Protein AF-A0A2V6TP41-F1 (afdb_monomer_lite)

pLDDT: mean 81.94, std 7.88, range [56.5, 93.38]

Structure (mmCIF, N/CA/C/O backbone):
data_AF-A0A2V6TP41-F1
#
_entry.id   AF-A0A2V6TP41-F1
#
loop_
_atom_site.group_PDB
_atom_site.id
_atom_site.type_symbol
_atom_site.label_atom_id
_atom_site.label_alt_id
_atom_site.label_comp_id
_atom_site.label_asym_id
_atom_site.label_entity_id
_atom_site.label_seq_id
_atom_site.pdbx_PDB_ins_code
_atom_site.Cartn_x
_atom_site.Cartn_y
_atom_site.Cartn_z
_atom_site.occupancy
_atom_site.B_iso_or_equiv
_atom_site.auth_seq_id
_atom_site.auth_comp_id
_atom_site.auth_asym_id
_atom_site.auth_atom_id
_atom_site.pdbx_PDB_model_num
ATOM 1 N N . MET A 1 1 ? 30.977 -27.633 -13.969 1.00 56.50 1 MET A N 1
ATOM 2 C CA . MET A 1 1 ? 29.870 -27.447 -13.010 1.00 56.50 1 MET A CA 1
ATOM 3 C C . MET A 1 1 ? 29.310 -26.076 -13.322 1.00 56.50 1 MET A C 1
ATOM 5 O O . MET A 1 1 ? 29.964 -25.098 -12.986 1.00 56.50 1 MET A O 1
ATOM 9 N N . ASP A 1 2 ? 28.224 -25.998 -14.090 1.00 67.81 2 ASP A N 1
ATOM 10 C CA . ASP A 1 2 ? 27.619 -24.709 -14.430 1.00 67.81 2 ASP A CA 1
ATOM 11 C C . ASP A 1 2 ? 27.155 -24.027 -13.142 1.00 67.81 2 ASP A C 1
ATOM 13 O O . ASP A 1 2 ? 26.421 -24.613 -12.342 1.00 67.81 2 ASP A O 1
ATOM 17 N N . ALA A 1 3 ? 27.659 -22.820 -12.894 1.00 71.12 3 ALA A N 1
ATOM 18 C CA . ALA A 1 3 ? 27.267 -22.040 -11.735 1.00 71.12 3 ALA A CA 1
ATOM 19 C C . ALA A 1 3 ? 25.775 -21.707 -11.861 1.00 71.12 3 ALA A C 1
ATOM 21 O O . ALA A 1 3 ? 25.343 -21.131 -12.859 1.00 71.12 3 ALA A O 1
ATOM 22 N N . ILE A 1 4 ? 24.983 -22.075 -10.854 1.00 74.00 4 ILE A N 1
ATOM 23 C CA . ILE A 1 4 ? 23.577 -21.680 -10.764 1.00 74.00 4 ILE A CA 1
ATOM 24 C C . ILE A 1 4 ? 23.552 -20.159 -10.580 1.00 74.00 4 ILE A C 1
ATOM 26 O O . ILE A 1 4 ? 23.784 -19.646 -9.486 1.00 74.00 4 ILE A O 1
ATOM 30 N N . VAL A 1 5 ? 23.313 -19.430 -11.668 1.00 73.81 5 VAL A N 1
ATOM 31 C CA . VAL A 1 5 ? 23.107 -17.982 -11.634 1.00 73.81 5 VAL A CA 1
ATOM 32 C C . VAL A 1 5 ? 21.679 -17.740 -11.157 1.00 73.81 5 VAL A C 1
ATOM 34 O O . VAL A 1 5 ? 20.716 -17.994 -11.883 1.00 73.81 5 VAL A O 1
ATOM 37 N N . PHE A 1 6 ? 21.532 -17.281 -9.915 1.00 65.94 6 PHE A N 1
ATOM 38 C CA . PHE A 1 6 ? 20.229 -16.899 -9.385 1.00 65.94 6 PHE A CA 1
ATOM 39 C C . PHE A 1 6 ? 19.703 -15.680 -10.153 1.00 65.94 6 PHE A C 1
ATOM 41 O O . PHE A 1 6 ? 20.425 -14.687 -10.286 1.00 65.94 6 PHE A O 1
ATOM 48 N N . PRO A 1 7 ? 18.463 -15.726 -10.670 1.00 70.75 7 PRO A N 1
ATOM 49 C CA . PRO A 1 7 ? 17.875 -14.564 -11.309 1.00 70.75 7 PRO A CA 1
ATOM 50 C C . PRO A 1 7 ? 17.726 -13.431 -10.282 1.00 70.75 7 PRO A C 1
ATOM 52 O O . PRO A 1 7 ? 17.378 -13.695 -9.127 1.00 70.75 7 PRO A O 1
ATOM 55 N N . PRO A 1 8 ? 17.972 -12.173 -10.679 1.00 71.69 8 PRO A N 1
ATOM 56 C CA . PRO A 1 8 ? 17.830 -11.038 -9.781 1.00 71.69 8 PRO A CA 1
ATOM 57 C C . PRO A 1 8 ? 16.376 -10.917 -9.308 1.00 71.69 8 PRO A C 1
ATOM 59 O O . PRO A 1 8 ? 15.440 -10.855 -10.107 1.00 71.69 8 PRO A O 1
ATOM 62 N N . ILE A 1 9 ? 16.190 -10.895 -7.989 1.00 73.69 9 ILE A N 1
ATOM 63 C CA . ILE A 1 9 ? 14.880 -10.753 -7.352 1.00 73.69 9 ILE A CA 1
ATOM 64 C C . ILE A 1 9 ? 14.555 -9.258 -7.296 1.00 73.69 9 ILE A C 1
ATOM 66 O O . ILE A 1 9 ? 15.031 -8.531 -6.426 1.00 73.69 9 ILE A O 1
ATOM 70 N N . ALA A 1 10 ? 13.759 -8.784 -8.253 1.00 76.81 10 ALA A N 1
ATOM 71 C CA . ALA A 1 10 ? 13.305 -7.398 -8.300 1.00 76.81 10 ALA A CA 1
ATOM 72 C C . ALA A 1 10 ? 12.017 -7.236 -7.476 1.00 76.81 10 ALA A C 1
ATOM 74 O O . ALA A 1 10 ? 10.921 -7.498 -7.962 1.00 76.81 10 ALA A O 1
ATOM 75 N N . LEU A 1 11 ? 12.156 -6.809 -6.216 1.00 76.69 11 LEU A N 1
ATOM 76 C CA . LEU A 1 11 ? 11.022 -6.501 -5.324 1.00 76.69 11 LEU A CA 1
ATOM 77 C C . LEU A 1 11 ? 10.460 -5.092 -5.525 1.00 76.69 11 LEU A C 1
ATOM 79 O O . LEU A 1 11 ? 9.337 -4.812 -5.115 1.00 76.69 11 LEU A O 1
ATOM 83 N N . LEU A 1 12 ? 11.237 -4.208 -6.153 1.00 78.56 12 LEU A N 1
ATOM 84 C CA . LEU A 1 12 ? 10.868 -2.812 -6.381 1.00 78.56 12 LEU A CA 1
ATOM 85 C C . LEU A 1 12 ? 9.506 -2.656 -7.085 1.00 78.56 12 LEU A C 1
ATOM 87 O O . LEU A 1 12 ? 8.714 -1.828 -6.631 1.00 78.56 12 LEU A O 1
ATOM 91 N N . PRO A 1 13 ? 9.166 -3.494 -8.085 1.00 79.75 13 PRO A N 1
ATOM 92 C CA . PRO A 1 13 ? 7.868 -3.397 -8.740 1.00 79.75 13 PRO A CA 1
ATOM 93 C C . PRO A 1 13 ? 6.675 -3.806 -7.859 1.00 79.75 13 PRO A C 1
ATOM 95 O O . PRO A 1 13 ? 5.528 -3.413 -8.050 1.00 79.75 13 PRO A O 1
ATOM 98 N N . LEU A 1 14 ? 6.936 -4.610 -6.831 1.00 80.88 14 LEU A N 1
ATOM 99 C CA . LEU A 1 14 ? 5.906 -5.056 -5.898 1.00 80.88 14 LEU A CA 1
ATOM 100 C C . LEU A 1 14 ? 5.703 -4.073 -4.744 1.00 80.88 14 LEU A C 1
ATOM 102 O O . LEU A 1 14 ? 4.769 -4.242 -3.966 1.00 80.88 14 LEU A O 1
ATOM 106 N N . LEU A 1 15 ? 6.530 -3.035 -4.625 1.00 82.38 15 LEU A N 1
ATOM 107 C CA . LEU A 1 15 ? 6.519 -2.093 -3.508 1.00 82.38 15 LEU A CA 1
ATOM 108 C C . LEU A 1 15 ? 5.120 -1.520 -3.186 1.00 82.38 15 LEU A C 1
ATOM 110 O O . LEU A 1 15 ? 4.735 -1.613 -2.020 1.00 82.38 15 LEU A O 1
ATOM 114 N N . PRO A 1 16 ? 4.308 -1.017 -4.142 1.00 82.06 16 PRO A N 1
ATOM 115 C CA . PRO A 1 16 ? 2.965 -0.530 -3.813 1.00 82.06 16 PRO A CA 1
ATOM 116 C C . PRO A 1 16 ? 2.068 -1.636 -3.237 1.00 82.06 16 PRO A C 1
ATOM 118 O O . PRO A 1 16 ? 1.392 -1.420 -2.233 1.00 82.06 16 PRO A O 1
ATOM 121 N N . THR A 1 17 ? 2.121 -2.850 -3.793 1.00 83.56 17 THR A N 1
ATOM 122 C CA . THR A 1 17 ? 1.350 -3.997 -3.276 1.00 83.56 17 THR A CA 1
ATOM 123 C C . THR A 1 17 ? 1.839 -4.467 -1.905 1.00 83.56 17 THR A C 1
ATOM 125 O O . THR A 1 17 ? 1.031 -4.827 -1.052 1.00 83.56 17 THR A O 1
ATOM 128 N N . LEU A 1 18 ? 3.149 -4.401 -1.656 1.00 87.19 18 LEU A N 1
ATOM 129 C CA . LEU A 1 18 ? 3.760 -4.745 -0.375 1.00 87.19 18 LEU A CA 1
ATOM 130 C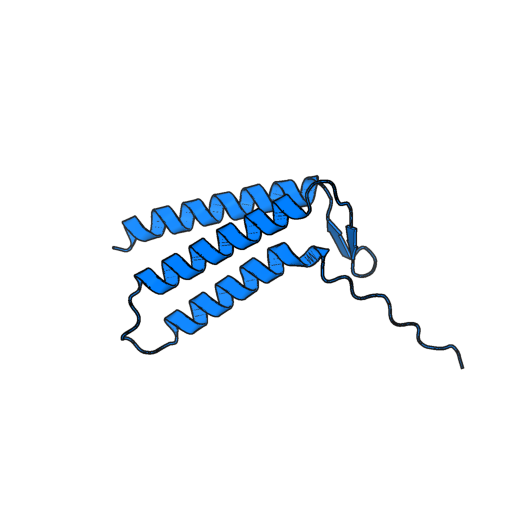 C . LEU A 1 18 ? 3.385 -3.749 0.723 1.00 87.19 18 LEU A C 1
ATOM 132 O O . LEU A 1 18 ? 3.182 -4.165 1.860 1.00 87.19 18 LEU A O 1
ATOM 136 N N . ILE A 1 19 ? 3.245 -2.461 0.394 1.00 87.62 19 ILE A N 1
ATOM 137 C CA . ILE A 1 19 ? 2.758 -1.459 1.349 1.00 87.62 19 ILE A CA 1
ATOM 138 C C . ILE A 1 19 ? 1.315 -1.764 1.749 1.00 87.62 19 ILE A C 1
ATOM 140 O O . ILE A 1 19 ? 1.016 -1.790 2.941 1.00 87.62 19 ILE A O 1
ATOM 144 N N . VAL A 1 20 ? 0.433 -2.043 0.782 1.00 87.00 20 VAL A N 1
ATOM 145 C CA . VAL A 1 20 ? -0.965 -2.404 1.079 1.00 87.00 20 VAL A CA 1
ATOM 146 C C . VAL A 1 20 ? -1.030 -3.683 1.914 1.00 87.00 20 VAL A C 1
ATOM 148 O O . VAL A 1 20 ? -1.760 -3.733 2.901 1.00 87.00 20 VAL A O 1
ATOM 151 N N . LEU A 1 21 ? -0.234 -4.699 1.569 1.00 90.00 21 LEU A N 1
ATOM 152 C CA . LEU A 1 21 ? -0.153 -5.945 2.330 1.00 90.00 21 LEU A CA 1
ATOM 153 C C . LEU A 1 21 ? 0.315 -5.694 3.770 1.00 90.00 21 LEU A C 1
ATOM 155 O O . LEU A 1 21 ? -0.308 -6.177 4.712 1.00 90.00 21 LEU A O 1
ATOM 159 N N . GLY A 1 22 ? 1.385 -4.917 3.948 1.00 89.62 22 GLY A N 1
ATOM 160 C CA . GLY A 1 22 ? 1.898 -4.548 5.264 1.00 89.62 22 GLY A CA 1
ATOM 161 C C . GLY A 1 22 ? 0.867 -3.782 6.090 1.00 89.62 22 GLY A C 1
ATOM 162 O O . GLY A 1 22 ? 0.675 -4.083 7.265 1.00 89.62 22 GLY A O 1
ATOM 163 N N . ALA A 1 23 ? 0.141 -2.853 5.466 1.00 87.50 23 ALA A N 1
ATOM 164 C CA . ALA A 1 23 ? -0.950 -2.133 6.108 1.00 87.50 23 ALA A CA 1
ATOM 165 C C . ALA A 1 23 ? -2.090 -3.068 6.532 1.00 87.50 23 ALA A C 1
ATOM 167 O O . ALA A 1 23 ? -2.557 -2.979 7.663 1.00 87.50 23 ALA A O 1
ATOM 168 N N . ALA A 1 24 ? -2.498 -4.007 5.674 1.00 86.62 24 ALA A N 1
ATOM 169 C CA . ALA A 1 24 ? -3.529 -4.989 5.998 1.00 86.62 24 ALA A CA 1
ATOM 170 C C . ALA A 1 24 ? -3.120 -5.880 7.182 1.00 86.62 24 ALA A C 1
ATOM 172 O O . ALA A 1 24 ? -3.914 -6.096 8.095 1.00 86.62 24 ALA A O 1
ATOM 173 N N . VAL A 1 25 ? -1.866 -6.343 7.210 1.00 89.44 25 VAL A N 1
ATOM 174 C CA . VAL A 1 25 ? -1.321 -7.122 8.333 1.00 89.44 25 VAL A CA 1
ATOM 175 C C . VAL A 1 25 ? -1.294 -6.295 9.619 1.00 89.44 25 VAL A C 1
ATOM 177 O O . VAL A 1 25 ? -1.672 -6.807 10.670 1.00 89.44 25 VAL A O 1
ATOM 180 N N . LEU A 1 26 ? -0.903 -5.017 9.553 1.00 86.88 26 LEU A N 1
ATOM 181 C CA . LEU A 1 26 ? -0.936 -4.118 10.711 1.00 86.88 26 LEU A CA 1
ATOM 182 C C . LEU A 1 26 ? -2.360 -3.917 11.233 1.00 86.88 26 LEU A C 1
ATOM 184 O O . LEU A 1 26 ? -2.580 -3.992 12.437 1.00 86.88 26 LEU A O 1
ATOM 188 N N . VAL A 1 27 ? -3.330 -3.709 10.342 1.00 86.31 27 VAL A N 1
ATOM 189 C CA . VAL A 1 27 ? -4.745 -3.575 10.709 1.00 86.31 27 VAL A CA 1
ATOM 190 C C . VAL A 1 27 ? -5.249 -4.850 11.386 1.00 86.31 27 VAL A C 1
ATOM 192 O O . VAL A 1 27 ? -5.831 -4.763 12.464 1.00 86.31 27 VAL A O 1
ATOM 195 N N . MET A 1 28 ? -4.956 -6.030 10.827 1.00 86.56 28 MET A N 1
ATOM 196 C CA . MET A 1 28 ? -5.316 -7.309 11.453 1.00 86.56 28 MET A CA 1
ATOM 197 C C . MET A 1 28 ? -4.646 -7.497 12.818 1.00 86.56 28 MET A C 1
ATOM 199 O O . MET A 1 28 ? -5.286 -7.968 13.753 1.00 86.56 28 MET A O 1
ATOM 203 N N . ALA A 1 29 ? -3.375 -7.116 12.960 1.00 86.44 29 ALA A N 1
ATOM 204 C CA . ALA A 1 29 ? -2.664 -7.199 14.232 1.00 86.44 29 ALA A CA 1
ATOM 205 C C . ALA A 1 29 ? -3.266 -6.261 15.292 1.00 86.44 29 ALA A C 1
ATOM 207 O O . ALA A 1 29 ? -3.357 -6.637 16.460 1.00 86.44 29 ALA A O 1
ATOM 208 N N . LEU A 1 30 ? -3.709 -5.065 14.888 1.00 84.00 30 LEU A N 1
ATOM 209 C CA . LEU A 1 30 ? -4.407 -4.124 15.765 1.00 84.00 30 LEU A CA 1
ATOM 210 C C . LEU A 1 30 ? -5.792 -4.639 16.171 1.00 84.00 30 LEU A C 1
ATOM 212 O O . LEU A 1 30 ? -6.162 -4.493 17.333 1.00 84.00 30 LEU A O 1
ATOM 216 N N . GLU A 1 31 ? -6.535 -5.271 15.258 1.00 80.19 31 GLU A N 1
ATOM 217 C CA . GLU A 1 31 ? -7.837 -5.876 15.575 1.00 80.19 31 GLU A CA 1
ATOM 218 C C . GLU A 1 31 ? -7.728 -7.133 16.446 1.00 80.19 31 GLU A C 1
ATOM 220 O O . GLU A 1 31 ? -8.587 -7.365 17.296 1.00 80.19 31 GLU A O 1
ATOM 225 N N . LEU A 1 32 ? -6.675 -7.936 16.268 1.00 83.44 32 LEU A N 1
ATOM 226 C CA . LEU A 1 32 ? -6.401 -9.104 17.110 1.00 83.44 32 LEU A CA 1
ATOM 227 C C . LEU A 1 32 ? -5.861 -8.712 18.497 1.00 83.44 32 LEU A C 1
ATOM 229 O O . LEU A 1 32 ? -5.900 -9.511 19.435 1.00 83.44 32 LEU A O 1
ATOM 233 N N . GLY A 1 33 ? -5.337 -7.492 18.620 1.00 76.44 33 GLY A N 1
ATOM 234 C CA . GLY A 1 33 ? -4.771 -6.942 19.840 1.00 76.44 33 GLY A CA 1
ATOM 235 C C . GLY A 1 33 ? -5.781 -6.769 20.986 1.00 76.44 33 GLY A C 1
ATOM 236 O O . GLY A 1 33 ? -6.976 -7.041 20.862 1.00 76.44 33 GLY A O 1
ATOM 237 N N . PRO A 1 34 ? -5.309 -6.321 22.162 1.00 67.81 34 PRO A N 1
ATOM 238 C CA . PRO A 1 34 ? -6.160 -6.150 23.332 1.00 67.81 34 PRO A CA 1
ATOM 239 C C . PRO A 1 34 ? -7.326 -5.191 23.053 1.00 67.81 34 PRO A C 1
ATOM 241 O O . PRO A 1 34 ? -7.148 -4.118 22.481 1.00 67.81 34 PRO A O 1
ATOM 244 N N . ARG A 1 35 ? -8.511 -5.548 23.569 1.00 63.25 35 ARG A N 1
ATOM 245 C CA . ARG A 1 35 ? -9.807 -4.835 23.463 1.00 63.25 35 ARG A CA 1
ATOM 246 C C . ARG A 1 35 ? -9.795 -3.345 23.861 1.00 63.25 35 ARG A C 1
ATOM 248 O O . ARG A 1 35 ? -10.815 -2.680 23.728 1.00 63.25 35 ARG A O 1
ATOM 255 N N . ALA A 1 36 ? -8.677 -2.852 24.393 1.00 64.00 36 ALA A N 1
ATOM 256 C CA . ALA A 1 36 ? -8.453 -1.466 24.783 1.00 64.00 36 ALA A CA 1
ATOM 257 C C . ALA A 1 36 ? -8.008 -0.560 23.618 1.00 64.00 36 ALA A C 1
ATOM 259 O O . ALA A 1 36 ? -7.964 0.656 23.791 1.00 64.00 36 ALA A O 1
ATOM 260 N N . ILE A 1 37 ? -7.662 -1.117 22.451 1.00 65.69 37 ILE A N 1
ATOM 261 C CA . ILE A 1 37 ? -7.292 -0.309 21.285 1.00 65.69 37 ILE A CA 1
ATOM 262 C C . ILE A 1 37 ? -8.564 0.324 20.698 1.00 65.69 37 ILE A C 1
ATOM 264 O O . ILE A 1 37 ? -9.518 -0.397 20.388 1.00 65.69 37 ILE A O 1
ATOM 268 N N . PRO A 1 38 ? -8.613 1.659 20.533 1.00 70.56 38 PRO A N 1
ATOM 269 C CA . PRO A 1 38 ? -9.763 2.307 19.924 1.00 70.56 38 PRO A CA 1
ATOM 270 C C . PRO A 1 38 ? -9.895 1.859 18.466 1.00 70.56 38 PRO A C 1
ATOM 272 O O . PRO A 1 38 ? -8.915 1.848 17.722 1.00 70.56 38 PRO A O 1
ATOM 275 N N . ARG A 1 39 ? -11.121 1.538 18.035 1.00 71.31 39 ARG A N 1
ATOM 276 C CA . ARG A 1 39 ? -11.431 1.161 16.639 1.00 71.31 39 ARG A CA 1
ATOM 277 C C . ARG A 1 39 ? -11.009 2.229 15.623 1.00 71.31 39 ARG A C 1
ATOM 279 O O . ARG A 1 39 ? -10.755 1.923 14.467 1.00 71.31 39 ARG A O 1
ATOM 286 N N . GLU A 1 40 ? -10.883 3.477 16.061 1.00 78.06 40 GLU A N 1
ATOM 287 C CA . GLU A 1 40 ? -10.375 4.577 15.240 1.00 78.06 40 GLU A CA 1
ATOM 288 C C . GLU A 1 40 ? -8.899 4.372 14.837 1.00 78.06 40 GLU A C 1
ATOM 290 O O . GLU A 1 40 ? -8.502 4.781 13.748 1.00 78.06 40 GLU A O 1
ATOM 295 N N . LEU A 1 41 ? -8.087 3.682 15.653 1.00 80.12 41 LEU A N 1
ATOM 296 C CA . LEU A 1 41 ? -6.665 3.461 15.363 1.00 80.12 41 LEU A CA 1
ATOM 297 C C . LEU A 1 41 ? -6.452 2.515 14.173 1.00 80.12 41 LEU A C 1
ATOM 299 O O . LEU A 1 41 ? -5.559 2.747 13.358 1.00 80.12 41 LEU A O 1
ATOM 303 N N . SER A 1 42 ? -7.265 1.459 14.060 1.00 80.19 42 SER A N 1
ATOM 304 C CA . SER A 1 42 ? -7.184 0.516 12.939 1.00 80.19 42 SER A CA 1
ATOM 305 C C . SER A 1 42 ? -7.630 1.173 11.632 1.00 80.19 42 SER A C 1
ATOM 307 O O . SER A 1 42 ? -6.995 0.972 10.598 1.00 80.19 42 SER A O 1
ATOM 309 N N . ALA A 1 43 ? -8.645 2.039 11.685 1.00 82.06 43 ALA A N 1
ATOM 310 C CA . ALA A 1 43 ? -9.074 2.826 10.534 1.00 82.06 43 ALA A CA 1
ATOM 311 C C . ALA A 1 43 ? -7.996 3.826 10.074 1.00 82.06 43 ALA A C 1
ATOM 313 O O . ALA A 1 43 ? -7.694 3.903 8.882 1.00 82.06 43 ALA A O 1
ATOM 314 N N . VAL A 1 44 ? -7.348 4.535 11.008 1.00 86.38 44 VAL A N 1
ATOM 315 C CA . VAL A 1 44 ? -6.224 5.435 10.694 1.00 86.38 44 VAL A CA 1
ATOM 316 C C . VAL A 1 44 ? -5.040 4.662 10.106 1.00 86.38 44 VAL A C 1
ATOM 318 O O . VAL A 1 44 ? -4.442 5.119 9.132 1.00 86.38 44 VAL A O 1
ATOM 321 N N . ALA A 1 45 ? -4.721 3.477 10.638 1.00 86.38 45 ALA A N 1
ATOM 322 C CA . ALA A 1 45 ? -3.654 2.628 10.109 1.00 86.38 45 ALA A CA 1
ATOM 323 C C . ALA A 1 45 ? -3.944 2.155 8.674 1.00 86.38 45 ALA A C 1
ATOM 325 O O . ALA A 1 45 ? -3.060 2.219 7.815 1.00 86.38 45 ALA A O 1
ATOM 326 N N . ALA A 1 46 ? -5.186 1.744 8.392 1.00 85.69 46 ALA A N 1
ATOM 327 C CA . ALA A 1 46 ? -5.619 1.373 7.047 1.00 85.69 46 ALA A CA 1
ATOM 328 C C . ALA A 1 46 ? -5.465 2.548 6.070 1.00 85.69 46 ALA A C 1
ATOM 330 O O . ALA A 1 46 ? -4.890 2.402 4.991 1.00 85.69 46 ALA A O 1
ATOM 331 N N . LEU A 1 47 ? -5.925 3.735 6.472 1.00 87.75 47 LEU A N 1
ATOM 332 C CA . LEU A 1 47 ? -5.877 4.932 5.641 1.00 87.75 47 LEU A CA 1
ATOM 333 C C . LEU A 1 47 ? -4.437 5.396 5.374 1.00 87.75 47 LEU A C 1
ATOM 335 O O . LEU A 1 47 ? -4.091 5.705 4.234 1.00 87.75 47 LEU A O 1
ATOM 339 N N . ALA A 1 48 ? -3.576 5.374 6.394 1.00 89.50 48 ALA A N 1
ATOM 340 C CA . ALA A 1 48 ? -2.155 5.684 6.257 1.00 89.50 48 ALA A CA 1
ATOM 341 C C . ALA A 1 48 ? -1.449 4.717 5.293 1.00 89.50 48 ALA A C 1
ATOM 343 O O . ALA A 1 48 ? -0.662 5.147 4.448 1.00 89.50 48 ALA A O 1
ATOM 344 N N . GLY A 1 49 ? -1.772 3.424 5.370 1.00 86.88 49 GLY A N 1
ATOM 345 C CA . GLY A 1 49 ? -1.267 2.411 4.448 1.00 86.88 49 GLY A CA 1
ATOM 346 C C . GLY A 1 49 ? -1.677 2.651 2.997 1.00 86.88 49 GLY A C 1
ATOM 347 O O . GLY A 1 49 ? -0.840 2.585 2.096 1.00 86.88 49 GLY A O 1
ATOM 348 N N . MET A 1 50 ? -2.946 2.996 2.771 1.00 88.25 50 MET A N 1
ATOM 349 C CA . MET A 1 50 ? -3.461 3.314 1.436 1.00 88.25 50 MET A CA 1
ATOM 350 C C . MET A 1 50 ? -2.790 4.566 0.862 1.00 88.25 50 MET A C 1
ATOM 352 O O . MET A 1 50 ? -2.304 4.543 -0.265 1.00 88.25 50 MET A O 1
ATOM 356 N N . ILE A 1 51 ? -2.656 5.635 1.651 1.00 90.00 51 ILE A N 1
ATOM 357 C CA . ILE A 1 51 ? -1.935 6.842 1.218 1.00 90.00 51 ILE A CA 1
ATOM 358 C C . ILE A 1 51 ? -0.471 6.517 0.891 1.00 90.00 51 ILE A C 1
ATOM 360 O O . ILE A 1 51 ? 0.037 6.951 -0.143 1.00 90.00 51 ILE A O 1
ATOM 364 N N . GLY A 1 52 ? 0.200 5.718 1.726 1.00 88.44 52 GLY A N 1
ATOM 365 C CA . GLY A 1 52 ? 1.577 5.287 1.485 1.00 88.44 52 GLY A CA 1
ATOM 366 C C . GLY A 1 52 ? 1.735 4.506 0.177 1.00 88.44 52 GLY A C 1
ATOM 367 O O . GLY A 1 52 ? 2.657 4.772 -0.595 1.00 88.44 52 GLY A O 1
ATOM 368 N N . ALA A 1 53 ? 0.812 3.587 -0.115 1.00 86.88 53 ALA A N 1
ATOM 369 C CA . ALA A 1 53 ? 0.818 2.817 -1.356 1.00 86.88 53 ALA A CA 1
ATOM 370 C C . ALA A 1 53 ? 0.567 3.702 -2.586 1.00 86.88 53 ALA A C 1
ATOM 372 O O . ALA A 1 53 ? 1.194 3.513 -3.632 1.00 86.88 53 ALA A O 1
ATOM 373 N N . LEU A 1 54 ? -0.301 4.706 -2.455 1.00 86.81 54 LEU A N 1
ATOM 374 C CA . LEU A 1 54 ? -0.597 5.664 -3.516 1.00 86.81 54 LEU A CA 1
ATOM 375 C C . LEU A 1 54 ? 0.625 6.540 -3.824 1.00 86.81 54 LEU A C 1
ATOM 377 O O . LEU A 1 54 ? 1.011 6.667 -4.985 1.00 86.81 54 LEU A O 1
ATOM 381 N N . LEU A 1 55 ? 1.304 7.055 -2.794 1.00 88.44 55 LEU A N 1
ATOM 382 C CA . LEU A 1 55 ? 2.554 7.806 -2.952 1.00 88.44 55 LEU A CA 1
ATOM 383 C C . LEU A 1 55 ? 3.663 6.957 -3.583 1.00 88.44 55 LEU A C 1
ATOM 385 O O . LEU A 1 55 ? 4.361 7.432 -4.475 1.00 88.44 55 LEU A O 1
ATOM 389 N N . ALA A 1 56 ? 3.801 5.694 -3.178 1.00 85.88 56 ALA A N 1
ATOM 390 C CA . ALA A 1 56 ? 4.759 4.775 -3.787 1.00 85.88 56 ALA A CA 1
ATOM 391 C C . ALA A 1 56 ? 4.451 4.498 -5.266 1.00 85.88 56 ALA A C 1
ATOM 393 O O . ALA A 1 56 ? 5.365 4.432 -6.085 1.00 85.88 56 ALA A O 1
ATOM 394 N N . THR A 1 57 ? 3.170 4.378 -5.616 1.00 85.62 57 THR A N 1
ATOM 395 C CA . THR A 1 57 ? 2.724 4.208 -7.006 1.00 85.62 57 THR A CA 1
ATOM 396 C C . THR A 1 57 ? 3.075 5.442 -7.842 1.00 85.62 57 THR A C 1
ATOM 398 O O . THR A 1 57 ? 3.617 5.312 -8.936 1.00 85.62 57 THR A O 1
ATOM 401 N N . LEU A 1 58 ? 2.844 6.645 -7.304 1.00 85.94 58 LEU A N 1
ATOM 402 C CA . LEU A 1 58 ? 3.213 7.905 -7.956 1.00 85.94 58 LEU A CA 1
ATOM 403 C C . LEU A 1 58 ? 4.733 8.081 -8.081 1.00 85.94 58 LEU A C 1
ATOM 405 O O . LEU A 1 58 ? 5.206 8.584 -9.095 1.00 85.94 58 LEU A O 1
ATOM 409 N N . ALA A 1 59 ? 5.509 7.637 -7.092 1.00 85.25 59 ALA A N 1
ATOM 410 C CA . ALA A 1 59 ? 6.970 7.699 -7.138 1.00 85.25 59 ALA A CA 1
ATOM 411 C C . ALA A 1 59 ? 7.568 6.789 -8.225 1.00 85.25 59 ALA A C 1
ATOM 413 O O . ALA A 1 59 ? 8.650 7.069 -8.735 1.00 85.25 59 ALA A O 1
ATOM 414 N N . GLN A 1 60 ? 6.867 5.715 -8.596 1.00 82.88 60 GLN A N 1
ATOM 415 C CA . GLN A 1 60 ? 7.271 4.816 -9.679 1.00 82.88 60 GLN A CA 1
ATOM 416 C C . GLN A 1 60 ? 6.729 5.238 -11.054 1.00 82.88 60 GLN A C 1
ATOM 418 O O . GLN A 1 60 ? 6.981 4.559 -12.052 1.00 82.88 60 GLN A O 1
ATOM 423 N N . TRP A 1 61 ? 6.008 6.358 -11.138 1.00 86.19 61 TRP A N 1
ATOM 424 C CA . TRP A 1 61 ? 5.414 6.831 -12.383 1.00 86.19 61 TRP A CA 1
ATOM 425 C C . TRP A 1 61 ? 6.471 7.143 -13.444 1.00 86.19 61 TRP A C 1
ATOM 427 O O . TRP A 1 61 ? 7.453 7.833 -13.180 1.00 86.19 61 TRP A O 1
ATOM 437 N N . GLY A 1 62 ? 6.279 6.628 -14.661 1.00 79.62 62 GLY A N 1
ATOM 438 C CA . GLY A 1 62 ? 7.259 6.752 -15.742 1.00 79.62 62 GLY A CA 1
ATOM 439 C C . GLY A 1 62 ? 8.396 5.728 -15.693 1.00 79.62 62 GLY A C 1
ATOM 440 O O . GLY A 1 62 ? 9.205 5.691 -16.619 1.00 79.62 62 GLY A O 1
ATOM 441 N N . THR A 1 63 ? 8.449 4.864 -14.674 1.00 78.88 63 THR A N 1
ATOM 442 C CA . THR A 1 63 ? 9.364 3.719 -14.663 1.00 78.88 63 THR A CA 1
ATOM 443 C C . THR A 1 63 ? 8.661 2.490 -15.234 1.00 7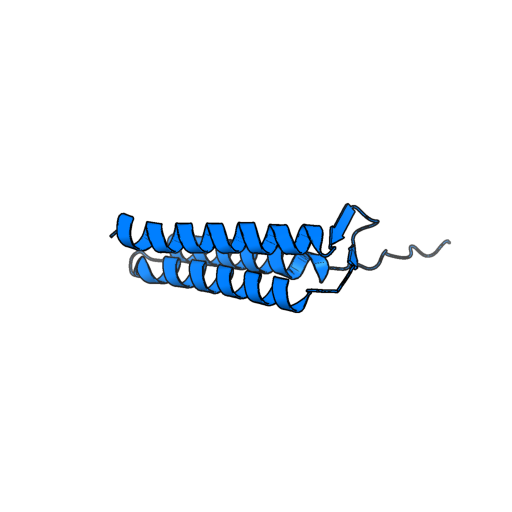8.88 63 THR A C 1
ATOM 445 O O . THR A 1 63 ? 7.545 2.159 -14.847 1.00 78.88 63 THR A O 1
ATOM 448 N N . SER A 1 64 ? 9.307 1.824 -16.193 1.00 75.50 64 SER A N 1
ATOM 449 C CA . SER A 1 64 ? 8.843 0.540 -16.717 1.00 75.50 64 SER A CA 1
ATOM 450 C C . SER A 1 64 ? 9.783 -0.542 -16.212 1.00 75.50 64 SER A C 1
ATOM 452 O O . SER A 1 64 ? 10.942 -0.600 -16.627 1.00 75.50 64 SER A O 1
ATOM 454 N N . GLN A 1 65 ? 9.295 -1.399 -15.320 1.00 77.69 65 GLN A N 1
ATOM 455 C CA . GLN A 1 65 ? 10.082 -2.482 -14.738 1.00 77.69 65 GLN A CA 1
ATOM 456 C C . GLN A 1 65 ? 9.409 -3.835 -14.975 1.00 77.69 65 GLN A C 1
ATOM 458 O O . GLN A 1 65 ? 8.190 -3.979 -14.909 1.00 77.69 65 GLN A O 1
ATOM 463 N N . ARG A 1 66 ? 10.233 -4.843 -15.263 1.00 77.88 66 ARG A N 1
ATOM 464 C CA . ARG A 1 66 ? 9.824 -6.241 -15.416 1.00 77.88 66 ARG A CA 1
ATOM 465 C C . ARG A 1 66 ? 10.522 -7.041 -14.331 1.00 77.88 66 ARG A C 1
ATOM 467 O O . ARG A 1 66 ? 11.738 -6.940 -14.178 1.00 77.88 66 ARG A O 1
ATOM 474 N N . ALA A 1 67 ? 9.760 -7.811 -13.571 1.00 78.56 67 ALA A N 1
ATOM 475 C CA . ALA A 1 67 ? 10.279 -8.654 -12.505 1.00 78.56 67 ALA A CA 1
ATOM 476 C C . ALA A 1 67 ? 9.852 -10.109 -12.702 1.00 78.56 67 ALA A C 1
ATOM 478 O O . ALA A 1 67 ? 8.888 -10.406 -13.408 1.00 78.56 67 ALA A O 1
ATOM 479 N N . PHE A 1 68 ? 10.595 -11.018 -12.062 1.00 75.88 68 PHE A N 1
ATOM 480 C CA . PHE A 1 68 ? 10.284 -12.450 -12.012 1.00 75.88 68 PHE A CA 1
ATOM 481 C C . PHE A 1 68 ? 10.094 -13.094 -13.394 1.00 75.88 68 PHE A C 1
ATOM 483 O O . PHE A 1 68 ? 9.111 -13.788 -13.626 1.00 75.88 68 PHE A O 1
ATOM 490 N N . ARG A 1 69 ? 11.043 -12.875 -14.318 1.00 74.19 69 ARG A N 1
ATOM 491 C CA . ARG A 1 69 ? 11.000 -13.450 -15.680 1.00 74.19 69 ARG A CA 1
ATOM 492 C C . ARG A 1 69 ? 9.686 -13.096 -16.404 1.00 74.19 69 ARG A C 1
ATOM 494 O O . ARG A 1 69 ? 8.982 -13.976 -16.885 1.00 74.19 69 ARG A O 1
ATOM 501 N N . ASP A 1 70 ? 9.358 -11.802 -16.414 1.00 74.62 70 ASP A N 1
ATOM 502 C CA . ASP A 1 70 ? 8.159 -11.225 -17.046 1.00 74.62 70 ASP A CA 1
ATOM 503 C C . ASP A 1 70 ? 6.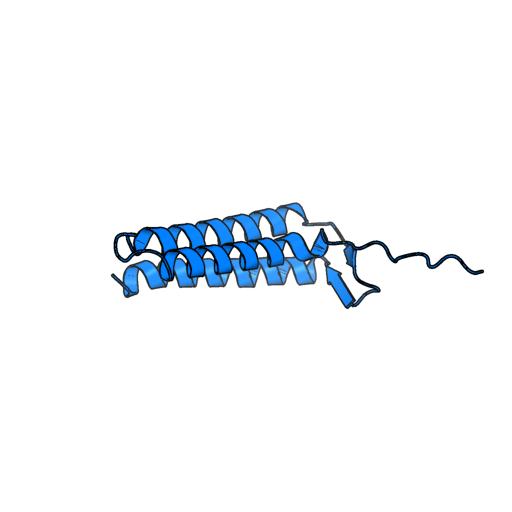810 -11.679 -16.461 1.00 74.62 70 ASP A C 1
ATOM 505 O O . ASP A 1 70 ? 5.765 -11.395 -17.039 1.00 74.62 70 ASP A O 1
ATOM 509 N N . MET A 1 71 ? 6.797 -12.320 -15.287 1.00 77.94 71 MET A N 1
ATOM 510 C CA . MET A 1 71 ? 5.543 -12.600 -14.575 1.00 77.94 71 MET A CA 1
ATOM 511 C C . MET A 1 71 ? 4.872 -11.328 -14.056 1.00 77.94 71 MET A C 1
ATOM 513 O O . MET A 1 71 ? 3.648 -11.265 -13.977 1.00 77.94 71 MET A O 1
ATOM 517 N N . VAL A 1 72 ? 5.670 -10.323 -13.689 1.00 77.44 72 VAL A N 1
ATOM 518 C CA . VAL A 1 72 ? 5.174 -9.032 -13.214 1.00 77.44 72 VAL A CA 1
ATOM 519 C C . VAL A 1 72 ? 5.705 -7.954 -14.141 1.00 77.44 72 VAL A C 1
ATOM 521 O O . VAL A 1 72 ? 6.910 -7.689 -14.183 1.00 77.44 72 VAL A O 1
ATOM 524 N N . VAL A 1 73 ? 4.791 -7.341 -14.884 1.00 82.25 73 VAL A N 1
ATOM 525 C CA . VAL A 1 73 ? 5.069 -6.183 -15.728 1.00 82.25 73 VAL A CA 1
ATOM 526 C C . VAL A 1 73 ? 4.437 -4.978 -15.060 1.00 82.25 73 VAL A C 1
ATOM 528 O O . VAL A 1 73 ? 3.222 -4.922 -14.891 1.00 82.25 73 VAL A O 1
ATOM 531 N N . GLN A 1 74 ? 5.274 -4.024 -14.673 1.00 82.25 74 GLN A N 1
ATOM 532 C CA . GLN A 1 74 ? 4.820 -2.741 -14.176 1.00 82.25 74 GLN A CA 1
ATOM 533 C C . GLN A 1 74 ? 5.155 -1.670 -15.197 1.00 82.25 74 GLN A C 1
ATOM 535 O O . GLN A 1 74 ? 6.314 -1.307 -15.397 1.00 82.25 74 GLN A O 1
ATOM 540 N N . ASP A 1 75 ? 4.107 -1.196 -15.850 1.00 86.19 75 ASP A N 1
ATOM 541 C CA . ASP A 1 75 ? 4.113 -0.092 -16.789 1.00 86.19 75 ASP A CA 1
ATOM 542 C C . ASP A 1 75 ? 3.155 1.008 -16.304 1.00 86.19 75 ASP A C 1
ATOM 544 O O . ASP A 1 75 ? 2.493 0.895 -15.267 1.00 86.19 75 ASP A O 1
ATOM 548 N N . ASN A 1 76 ? 3.061 2.097 -17.066 1.00 86.50 76 ASN A N 1
ATOM 549 C CA . ASN A 1 76 ? 2.159 3.199 -16.730 1.00 86.50 76 ASN A CA 1
ATOM 550 C C . ASN A 1 76 ? 0.680 2.770 -16.712 1.00 86.50 76 ASN A C 1
ATOM 552 O O . ASN A 1 76 ? -0.121 3.388 -16.014 1.00 86.50 76 ASN A O 1
ATOM 556 N N . PHE A 1 77 ? 0.312 1.713 -17.442 1.00 87.50 77 PHE A N 1
ATOM 557 C CA . PHE A 1 77 ? -1.041 1.164 -17.427 1.00 87.50 77 PHE A CA 1
ATOM 558 C C . PHE A 1 77 ? -1.335 0.469 -16.090 1.00 87.50 77 PHE A C 1
ATOM 560 O O . PHE A 1 77 ? -2.305 0.815 -15.419 1.00 87.50 77 PHE A O 1
ATOM 567 N N . ALA A 1 78 ? -0.467 -0.439 -15.641 1.00 87.19 78 ALA A N 1
ATOM 568 C CA . ALA A 1 78 ? -0.582 -1.093 -14.340 1.00 87.19 78 ALA A CA 1
ATOM 569 C C . ALA A 1 78 ? -0.538 -0.081 -13.182 1.00 87.19 78 ALA A C 1
ATOM 571 O O . ALA A 1 78 ? -1.329 -0.169 -12.241 1.00 87.19 78 ALA A O 1
ATOM 572 N N . LEU A 1 79 ? 0.345 0.920 -13.270 1.00 87.12 79 LEU A N 1
ATOM 573 C CA . LEU A 1 79 ? 0.429 2.014 -12.301 1.00 87.12 79 LEU A CA 1
ATOM 574 C C . LEU A 1 79 ? -0.868 2.826 -12.231 1.00 87.12 79 LEU A C 1
ATOM 576 O O . LEU A 1 79 ? -1.336 3.122 -11.133 1.00 87.12 79 LEU A O 1
ATOM 580 N N . PHE A 1 80 ? -1.482 3.145 -13.372 1.00 89.62 80 PHE A N 1
ATOM 581 C CA . PHE A 1 80 ? -2.774 3.830 -13.409 1.00 89.62 80 PHE A CA 1
ATOM 582 C C . PHE A 1 80 ? -3.858 3.032 -12.672 1.00 89.62 80 PHE A C 1
ATOM 584 O O . PHE A 1 80 ? -4.557 3.584 -11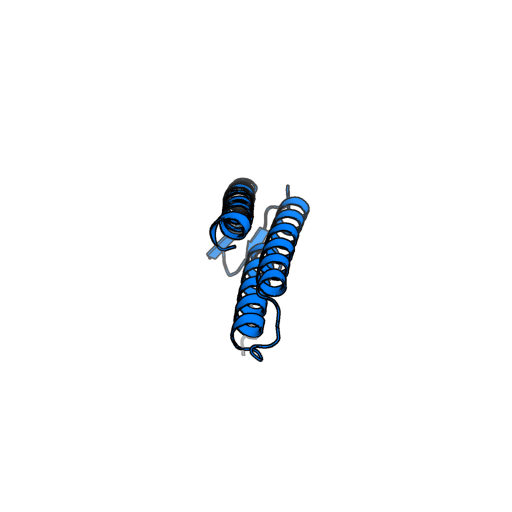.822 1.00 89.62 80 PHE A O 1
ATOM 591 N N . PHE A 1 81 ? -3.964 1.726 -12.932 1.00 90.50 81 PHE A N 1
ATOM 592 C CA . PHE A 1 81 ? -4.929 0.874 -12.232 1.00 90.50 81 PHE A CA 1
ATOM 593 C C . PHE A 1 81 ? -4.652 0.781 -10.732 1.00 90.50 81 PHE A C 1
ATOM 595 O O . PHE A 1 81 ? -5.593 0.848 -9.944 1.00 90.50 81 PHE A O 1
ATOM 602 N N . ASN A 1 82 ? -3.384 0.707 -10.321 1.00 88.88 82 ASN A N 1
ATOM 603 C CA . ASN A 1 82 ? -3.024 0.763 -8.905 1.00 88.88 82 ASN A CA 1
ATOM 604 C C . ASN A 1 82 ? -3.493 2.067 -8.250 1.00 88.88 82 ASN A C 1
ATOM 606 O O . ASN A 1 82 ? -4.053 2.016 -7.156 1.00 88.88 82 ASN A O 1
ATOM 610 N N . VAL A 1 83 ? -3.342 3.218 -8.918 1.00 90.06 83 VAL A N 1
ATOM 611 C CA . VAL A 1 83 ? -3.872 4.497 -8.415 1.00 90.06 83 VAL A CA 1
ATOM 612 C C . VAL A 1 83 ? -5.393 4.439 -8.273 1.00 90.06 83 VAL A C 1
ATOM 614 O O . VAL A 1 83 ? -5.905 4.791 -7.216 1.00 90.06 83 VAL A O 1
ATOM 617 N N . VAL A 1 84 ? -6.119 3.964 -9.291 1.00 93.38 84 VAL A N 1
ATOM 618 C CA . VAL A 1 84 ? -7.593 3.882 -9.259 1.00 93.38 84 VAL A CA 1
ATOM 619 C C . VAL A 1 84 ? -8.077 2.970 -8.130 1.00 93.38 84 VAL A C 1
ATOM 621 O O . VAL A 1 84 ? -8.944 3.361 -7.348 1.00 93.38 84 VAL A O 1
ATOM 624 N N . ILE A 1 85 ? -7.496 1.775 -8.005 1.00 91.19 85 ILE A N 1
ATOM 625 C CA . ILE A 1 85 ? -7.855 0.804 -6.966 1.00 91.19 85 ILE A CA 1
ATOM 626 C C . ILE A 1 85 ? -7.535 1.375 -5.585 1.00 91.19 85 ILE A C 1
ATOM 628 O O . ILE A 1 85 ? -8.401 1.382 -4.711 1.00 91.19 85 ILE A O 1
ATOM 632 N N . CYS A 1 86 ? -6.331 1.914 -5.391 1.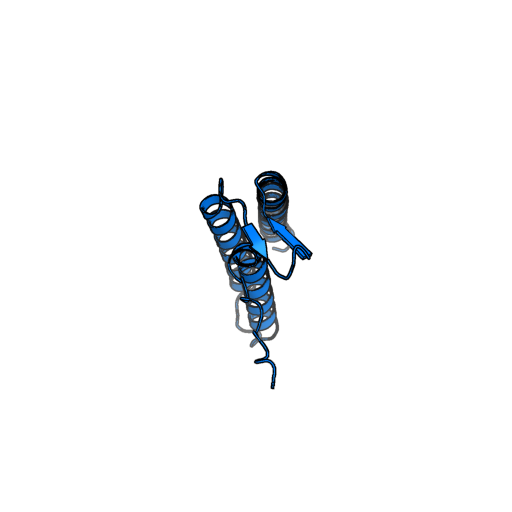00 89.25 86 CYS A N 1
ATOM 633 C CA . CYS A 1 86 ? -5.916 2.470 -4.109 1.00 89.25 86 CYS A CA 1
ATOM 634 C C . CYS A 1 86 ? -6.769 3.684 -3.711 1.00 89.25 86 CYS A C 1
ATOM 636 O O . CYS A 1 86 ? -7.224 3.783 -2.574 1.00 89.25 86 CYS A O 1
ATOM 638 N N . TYR A 1 87 ? -7.083 4.564 -4.660 1.00 91.94 87 TYR A N 1
ATOM 639 C CA . TYR A 1 87 ? -7.965 5.701 -4.424 1.00 91.94 87 TYR A CA 1
ATOM 640 C C . TYR A 1 87 ? -9.388 5.257 -4.058 1.00 91.94 87 TYR A C 1
ATOM 642 O O . TYR A 1 87 ? -9.940 5.715 -3.059 1.00 91.94 87 TYR A O 1
ATOM 650 N N . SER A 1 88 ? -9.964 4.314 -4.812 1.00 93.31 88 SER A N 1
ATOM 651 C CA . SER A 1 88 ? -11.299 3.779 -4.520 1.00 93.31 88 SER A CA 1
ATOM 652 C C . SER A 1 88 ? -11.362 3.111 -3.143 1.00 93.31 88 SER A C 1
ATOM 654 O O . SER A 1 88 ? -12.282 3.380 -2.374 1.00 93.31 88 SER A O 1
ATOM 656 N N . GLY A 1 89 ? -10.350 2.320 -2.776 1.00 90.25 89 GLY A N 1
ATOM 657 C CA . GLY A 1 89 ? -10.276 1.691 -1.462 1.00 90.25 89 GLY A CA 1
ATOM 658 C C . GLY A 1 89 ? -10.122 2.711 -0.330 1.00 90.25 89 GLY A C 1
ATOM 659 O O . GLY A 1 89 ? -10.761 2.559 0.706 1.00 90.25 89 GLY A O 1
ATOM 660 N N . ALA A 1 90 ? -9.350 3.785 -0.530 1.00 89.25 90 ALA A N 1
ATOM 661 C CA . ALA A 1 90 ? -9.231 4.861 0.454 1.00 89.25 90 ALA A CA 1
ATOM 662 C C . ALA A 1 90 ? -10.577 5.569 0.690 1.00 89.25 90 ALA A C 1
ATOM 664 O O . ALA A 1 90 ? -10.947 5.819 1.837 1.00 89.25 90 ALA A O 1
ATOM 665 N N . LEU A 1 91 ? -11.341 5.832 -0.377 1.00 91.75 91 LEU A N 1
ATOM 666 C CA . LEU A 1 91 ? -12.695 6.383 -0.268 1.00 91.75 91 LEU A CA 1
ATOM 667 C C . LEU A 1 91 ? -13.648 5.431 0.464 1.00 91.75 91 LEU A C 1
ATOM 669 O O . LEU A 1 91 ? -14.401 5.873 1.326 1.00 91.75 91 LEU A O 1
ATOM 673 N N . VAL A 1 92 ? -13.598 4.129 0.168 1.00 91.38 92 VAL A N 1
ATOM 674 C CA . VAL A 1 92 ? -14.411 3.118 0.865 1.00 91.38 92 VAL A CA 1
ATOM 675 C C . VAL A 1 92 ? -14.088 3.083 2.359 1.00 91.38 92 VAL A C 1
ATOM 677 O O . VAL A 1 92 ? -15.010 3.021 3.171 1.00 91.38 92 VAL A O 1
ATOM 680 N N . VAL A 1 93 ? -12.809 3.168 2.739 1.00 87.50 93 VAL A N 1
ATOM 681 C CA . VAL A 1 93 ? -12.399 3.236 4.152 1.00 87.50 93 VAL A CA 1
ATOM 682 C C . VAL A 1 93 ? -12.951 4.499 4.813 1.00 87.50 93 VAL A C 1
ATOM 684 O O . VAL A 1 93 ? -13.555 4.395 5.877 1.00 87.50 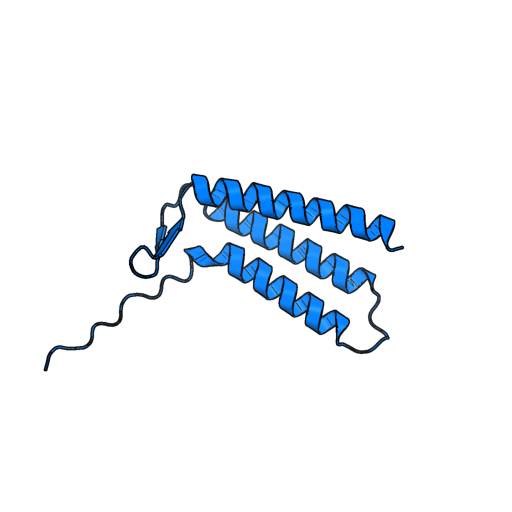93 VAL A O 1
ATOM 687 N N . LEU A 1 94 ? -12.820 5.665 4.171 1.00 87.94 94 LEU A N 1
ATOM 688 C CA . LEU A 1 94 ? -13.365 6.928 4.688 1.00 87.94 94 LEU A CA 1
ATOM 689 C C . LEU A 1 94 ? -14.879 6.860 4.909 1.00 87.94 94 LEU A C 1
ATOM 691 O O . LEU A 1 94 ? -15.361 7.237 5.973 1.00 87.94 94 LEU A O 1
ATOM 695 N N . LEU A 1 95 ? -15.622 6.342 3.930 1.00 88.94 95 LEU A N 1
ATOM 696 C CA . LEU A 1 95 ? -17.072 6.170 4.033 1.00 88.94 95 LEU A CA 1
ATOM 697 C C . LEU A 1 95 ? -17.451 5.165 5.129 1.00 88.94 95 LEU A C 1
ATOM 699 O O . LEU A 1 95 ? -18.432 5.359 5.842 1.00 88.94 95 LEU A O 1
ATOM 703 N N . SER A 1 96 ? -16.656 4.106 5.293 1.00 85.50 96 SER A N 1
ATOM 704 C CA . SER A 1 96 ? -16.898 3.085 6.316 1.00 85.50 96 SER A CA 1
ATOM 705 C C . SER A 1 96 ? -16.670 3.610 7.732 1.00 85.50 96 SER A C 1
ATOM 707 O O . SER A 1 96 ? -17.334 3.141 8.648 1.00 85.50 96 SER A O 1
ATOM 709 N N . MET A 1 97 ? -15.766 4.576 7.934 1.00 82.62 97 MET A N 1
ATOM 710 C CA . MET A 1 97 ? -15.542 5.179 9.255 1.00 82.62 97 MET A CA 1
ATOM 711 C C . MET A 1 97 ? -16.783 5.905 9.777 1.00 82.62 97 MET A C 1
ATOM 713 O O . MET A 1 97 ? -17.095 5.774 10.956 1.00 82.62 97 MET A O 1
ATOM 717 N N . ASP A 1 98 ? -17.481 6.645 8.911 1.00 80.06 98 ASP A N 1
ATOM 718 C CA . ASP A 1 98 ? -18.716 7.349 9.279 1.00 80.06 98 ASP A CA 1
ATOM 719 C C . ASP A 1 98 ? -19.893 6.373 9.430 1.00 80.06 98 ASP A C 1
ATOM 721 O O . ASP A 1 98 ? -20.682 6.490 10.360 1.00 80.06 98 ASP A O 1
ATOM 725 N N . TYR A 1 99 ? -19.965 5.347 8.573 1.00 76.19 99 TYR A N 1
ATOM 726 C CA . TYR A 1 99 ? -21.026 4.337 8.626 1.00 76.19 99 TYR A CA 1
ATOM 727 C C . TYR A 1 99 ? -20.932 3.379 9.829 1.00 76.19 99 TYR A C 1
ATOM 729 O O . TYR A 1 99 ? -21.955 2.906 10.316 1.00 76.19 99 TYR A O 1
ATOM 737 N N . LEU A 1 100 ? -19.720 3.037 10.285 1.00 71.94 100 LEU A N 1
ATOM 738 C CA . LEU A 1 100 ? -19.485 2.079 11.379 1.00 71.94 100 LEU A CA 1
ATOM 739 C C . LEU A 1 100 ? -19.429 2.725 12.774 1.00 71.94 100 LEU A C 1
ATOM 741 O O . LEU A 1 100 ? -19.165 2.009 13.749 1.00 71.94 100 LEU A O 1
ATOM 745 N N . ARG A 1 101 ? -19.610 4.046 12.858 1.00 59.81 101 ARG A N 1
ATOM 746 C CA . ARG A 1 101 ? -19.665 4.804 14.110 1.00 59.81 101 ARG A CA 1
ATOM 747 C C . ARG A 1 101 ? -21.042 4.708 14.758 1.00 59.81 101 ARG A C 1
ATOM 749 O O . ARG A 1 101 ? -21.063 4.607 16.005 1.00 59.81 101 ARG A O 1
#

Radius of gyration: 17.26 Å; chains: 1; bounding box: 51×35×42 Å

Sequence (101 aa):
MDAIVFPPIALLPLLPTLIVLGAAVLVMALELGPRAIPRELSAVAALAGMIGALLATLAQWGTSQRAFRDMVVQDNFALFFNVVICYSGALVVLLSMDYLR

Secondary structure (DSSP, 8-state):
-----PPP---GGGHHHHHHHHHHHHHHHHHHS-TTS-HHHHHHHHHHHHHHHHHHHHHTTT--EEETTTTEEE-HHHHHHHHHHHHHHHHHHHHHHHHT-

Foldseek 3Di:
DPPPDDDDAPCLLCVLVVLQVVLVVVLVVLVVDDPPRDPVVSLVSNLVSLVVSLVSLVVCAPPWDAGDPNPDTDDNVNSVVSNVVSVVVSVVSVVVVVVVD